Protein AF-A0A940V7K7-F1 (afdb_monomer_lite)

Structure (mmCIF, N/CA/C/O backbone):
data_AF-A0A940V7K7-F1
#
_entry.id   AF-A0A940V7K7-F1
#
loop_
_atom_site.group_PDB
_atom_site.id
_atom_site.type_symbol
_atom_site.label_atom_id
_atom_site.label_alt_id
_atom_site.label_comp_id
_atom_site.label_asym_id
_atom_site.label_entity_id
_atom_site.label_seq_id
_atom_site.pdbx_PDB_ins_code
_atom_site.Cartn_x
_atom_site.Cartn_y
_atom_site.Cartn_z
_atom_site.occupancy
_atom_site.B_iso_or_equiv
_atom_site.auth_seq_id
_atom_site.auth_comp_id
_atom_site.auth_asym_id
_atom_site.auth_atom_id
_atom_site.pdbx_PDB_model_num
ATOM 1 N N . MET A 1 1 ? -5.450 -32.738 -33.428 1.00 52.31 1 MET A N 1
ATOM 2 C CA . MET A 1 1 ? -4.298 -31.992 -32.887 1.00 52.31 1 MET A CA 1
ATOM 3 C C . MET A 1 1 ? -4.846 -30.734 -32.250 1.00 52.31 1 MET A C 1
ATOM 5 O O . MET A 1 1 ? -5.522 -29.985 -32.935 1.00 52.31 1 MET A O 1
ATOM 9 N N . LEU A 1 2 ? -4.676 -30.589 -30.939 1.00 58.28 2 LEU A N 1
ATOM 10 C CA . LEU A 1 2 ? -4.978 -29.365 -30.198 1.00 58.28 2 LEU A CA 1
ATOM 11 C C . LEU A 1 2 ? -3.648 -28.932 -29.584 1.00 58.28 2 LEU A C 1
ATOM 13 O O . LEU A 1 2 ? -3.225 -29.521 -28.585 1.00 58.28 2 LEU A O 1
ATOM 17 N N . GLU A 1 3 ? -2.966 -27.985 -30.232 1.00 64.94 3 GLU A N 1
ATOM 18 C CA . GLU A 1 3 ? -1.809 -27.290 -29.671 1.00 64.94 3 GLU A CA 1
ATOM 19 C C . GLU A 1 3 ? -2.180 -26.739 -28.286 1.00 64.94 3 GLU A C 1
ATOM 21 O O . GLU A 1 3 ? -3.115 -25.956 -28.130 1.00 64.94 3 GLU A O 1
ATOM 26 N N . GLN A 1 4 ? -1.475 -27.206 -27.259 1.00 57.16 4 GLN A N 1
ATOM 27 C CA . GLN A 1 4 ? -1.598 -26.685 -25.905 1.00 57.16 4 GLN A CA 1
ATOM 28 C C . GLN A 1 4 ? -0.791 -25.383 -25.832 1.00 57.16 4 GLN A C 1
ATOM 30 O O . GLN A 1 4 ? 0.439 -25.421 -25.888 1.00 57.16 4 GLN A O 1
ATOM 35 N N . GLU A 1 5 ? -1.473 -24.243 -25.717 1.00 66.19 5 GLU A N 1
ATOM 36 C CA . GLU A 1 5 ? -0.854 -22.946 -25.419 1.00 66.19 5 GLU A CA 1
ATOM 37 C C . GLU A 1 5 ? -0.015 -23.057 -24.127 1.00 66.19 5 GLU A C 1
ATOM 39 O O . GLU A 1 5 ? -0.525 -23.526 -23.099 1.00 66.19 5 GLU A O 1
ATOM 44 N N . PRO A 1 6 ? 1.271 -22.658 -24.123 1.00 62.56 6 PRO A N 1
ATOM 45 C CA . PRO A 1 6 ? 2.094 -22.736 -22.928 1.00 62.56 6 PRO A CA 1
ATOM 46 C C . PRO A 1 6 ? 1.543 -21.773 -21.874 1.00 62.56 6 PRO A C 1
ATOM 48 O O . PRO A 1 6 ? 1.437 -20.571 -22.105 1.00 62.56 6 PRO A O 1
ATOM 51 N N . MET A 1 7 ? 1.214 -22.320 -20.701 1.00 62.62 7 MET A N 1
ATOM 52 C CA . MET A 1 7 ? 0.778 -21.597 -19.505 1.00 62.62 7 MET A CA 1
ATOM 53 C C . MET A 1 7 ? 1.608 -20.322 -19.317 1.00 62.62 7 MET A C 1
ATOM 55 O O . MET A 1 7 ? 2.762 -20.378 -18.881 1.00 62.62 7 MET A O 1
ATOM 59 N N . THR A 1 8 ? 1.018 -19.171 -19.650 1.00 57.81 8 THR A N 1
ATOM 60 C CA . THR A 1 8 ? 1.623 -17.850 -19.484 1.00 57.81 8 THR A CA 1
ATOM 61 C C . THR A 1 8 ? 2.054 -17.712 -18.033 1.00 57.81 8 THR A C 1
ATOM 63 O O . THR A 1 8 ? 1.225 -17.610 -17.123 1.00 57.81 8 THR A O 1
ATOM 66 N N . ARG A 1 9 ? 3.365 -17.776 -17.799 1.00 59.75 9 ARG A N 1
ATOM 67 C CA . ARG A 1 9 ? 3.975 -17.574 -16.488 1.00 59.75 9 ARG A CA 1
ATOM 68 C C . ARG A 1 9 ? 3.543 -16.183 -16.040 1.00 59.75 9 ARG A C 1
ATOM 70 O O . ARG A 1 9 ? 4.029 -15.214 -16.610 1.00 59.75 9 ARG A O 1
ATOM 77 N N . ARG A 1 10 ? 2.584 -16.099 -15.100 1.00 59.56 10 ARG A N 1
ATOM 78 C CA . ARG A 1 10 ? 2.041 -14.827 -14.590 1.00 59.56 10 ARG A CA 1
ATOM 79 C C . ARG A 1 10 ? 3.200 -13.863 -14.406 1.00 59.56 10 ARG A C 1
ATOM 81 O O . ARG A 1 10 ? 4.102 -14.161 -13.616 1.00 59.56 10 ARG A O 1
ATOM 88 N N . GLU A 1 11 ? 3.192 -12.767 -15.162 1.00 58.28 11 GLU A N 1
ATOM 89 C CA . GLU A 1 11 ? 4.187 -11.720 -15.000 1.00 58.28 11 GLU A CA 1
ATOM 90 C C . GLU A 1 11 ? 4.235 -11.384 -13.514 1.00 58.28 11 GLU A C 1
ATOM 92 O O . GLU A 1 11 ? 3.206 -11.123 -12.879 1.00 58.28 11 GLU A O 1
ATOM 97 N N . ARG A 1 12 ? 5.422 -11.507 -12.914 1.00 58.31 12 ARG A N 1
ATOM 98 C CA . ARG A 1 12 ? 5.591 -11.105 -11.522 1.00 58.31 12 ARG A CA 1
ATOM 99 C C . ARG A 1 12 ? 5.233 -9.628 -11.488 1.00 58.31 12 ARG A C 1
ATOM 101 O O . ARG A 1 12 ? 5.968 -8.838 -12.070 1.00 58.31 12 ARG A O 1
ATOM 108 N N . ARG A 1 13 ? 4.120 -9.273 -10.834 1.00 66.12 13 ARG A N 1
ATOM 109 C CA . ARG A 1 13 ? 3.763 -7.876 -10.561 1.00 66.12 13 ARG A CA 1
ATOM 110 C C . ARG A 1 13 ? 4.959 -7.236 -9.857 1.00 66.12 13 ARG A C 1
ATOM 112 O O . ARG A 1 13 ? 5.194 -7.479 -8.675 1.00 66.12 13 ARG A O 1
ATOM 119 N N . ALA A 1 14 ? 5.766 -6.498 -10.608 1.00 68.25 14 ALA A N 1
ATOM 120 C CA . ALA A 1 14 ? 6.858 -5.720 -10.066 1.00 68.25 14 ALA A CA 1
ATOM 121 C C . ALA A 1 14 ? 6.253 -4.393 -9.618 1.00 68.25 14 ALA A C 1
ATOM 123 O O . ALA A 1 14 ? 5.822 -3.590 -10.440 1.00 68.25 14 ALA A O 1
ATOM 124 N N . PHE A 1 15 ? 6.176 -4.178 -8.307 1.00 78.25 15 PHE A N 1
ATOM 125 C CA . PHE A 1 15 ? 5.813 -2.869 -7.782 1.00 78.25 15 PHE A CA 1
ATOM 126 C C . PHE A 1 15 ? 6.947 -1.894 -8.101 1.00 78.25 15 PHE A C 1
ATOM 128 O O . PHE A 1 15 ? 8.093 -2.124 -7.690 1.00 78.25 15 PHE A O 1
ATOM 135 N N . THR A 1 16 ? 6.633 -0.830 -8.838 1.00 84.44 16 THR A N 1
ATOM 136 C CA . THR A 1 16 ? 7.573 0.264 -9.097 1.00 84.44 16 THR A CA 1
ATOM 137 C C . THR A 1 16 ? 7.959 0.931 -7.779 1.00 84.44 16 THR A C 1
ATOM 139 O O . THR A 1 16 ? 7.220 0.870 -6.792 1.00 84.44 16 THR A O 1
ATOM 142 N N . ASP A 1 17 ? 9.133 1.553 -7.722 1.00 83.56 17 ASP A N 1
ATOM 143 C CA . ASP A 1 17 ? 9.570 2.243 -6.504 1.00 83.56 17 ASP A CA 1
ATOM 144 C C . ASP A 1 17 ? 8.662 3.428 -6.156 1.00 83.56 17 ASP A C 1
ATOM 146 O O . ASP A 1 17 ? 8.418 3.693 -4.982 1.00 83.56 17 ASP A O 1
ATOM 150 N N . GLU A 1 18 ? 8.058 4.067 -7.156 1.00 85.19 18 GLU A N 1
ATOM 151 C CA . GLU A 1 18 ? 7.042 5.102 -6.955 1.00 85.19 18 GLU A CA 1
ATOM 152 C C . GLU A 1 18 ? 5.781 4.551 -6.273 1.00 85.19 18 GLU A C 1
ATOM 154 O O . GLU A 1 18 ? 5.327 5.103 -5.270 1.00 85.19 18 GLU A O 1
ATOM 159 N N . PHE A 1 19 ? 5.275 3.399 -6.734 1.00 86.06 19 PHE A N 1
ATOM 160 C CA . PHE A 1 19 ? 4.126 2.740 -6.112 1.00 86.06 19 PHE A CA 1
ATOM 161 C C . PHE A 1 19 ? 4.416 2.359 -4.656 1.00 86.06 19 PHE A C 1
ATOM 163 O O . PHE A 1 19 ? 3.583 2.565 -3.773 1.00 86.06 19 PHE A O 1
ATOM 170 N N . LYS A 1 20 ? 5.620 1.844 -4.374 1.00 86.69 20 LYS A N 1
ATOM 171 C CA . LYS A 1 20 ? 6.029 1.519 -2.999 1.00 86.69 20 LYS A CA 1
ATOM 172 C C . LYS A 1 20 ? 6.018 2.754 -2.103 1.00 86.69 20 LYS A C 1
ATOM 174 O O . LYS A 1 20 ? 5.463 2.696 -1.008 1.00 86.69 20 LYS A O 1
ATOM 179 N N . ASN A 1 21 ? 6.595 3.858 -2.577 1.00 88.44 21 ASN A N 1
ATOM 180 C CA . ASN A 1 21 ? 6.623 5.115 -1.835 1.00 88.44 21 ASN A CA 1
ATOM 181 C C . ASN A 1 21 ? 5.210 5.633 -1.551 1.00 88.44 21 ASN A C 1
ATOM 183 O O . ASN A 1 21 ? 4.931 6.007 -0.415 1.00 88.44 21 ASN A O 1
ATOM 187 N N . GLN A 1 22 ? 4.296 5.575 -2.525 1.00 89.56 22 GLN A N 1
ATOM 188 C CA . GLN A 1 22 ? 2.897 5.956 -2.306 1.00 89.56 22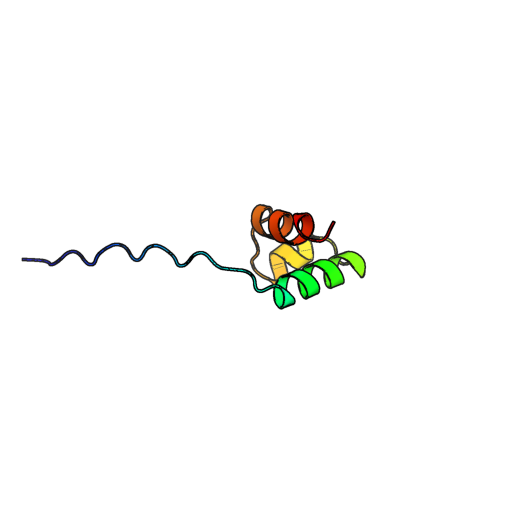 GLN A CA 1
ATOM 189 C C . GLN A 1 22 ? 2.227 5.107 -1.217 1.00 89.56 22 GLN A C 1
ATOM 191 O O . GLN A 1 22 ? 1.603 5.655 -0.309 1.00 89.56 22 GLN A O 1
ATOM 196 N N . MET A 1 23 ? 2.388 3.781 -1.248 1.00 89.00 23 MET A N 1
ATOM 197 C CA . MET A 1 23 ? 1.780 2.896 -0.244 1.00 89.00 23 MET A CA 1
ATOM 198 C C . MET A 1 23 ? 2.332 3.142 1.164 1.00 89.00 23 MET A C 1
ATOM 200 O O . MET A 1 23 ? 1.578 3.132 2.139 1.00 89.00 23 MET A O 1
ATOM 204 N N . VAL A 1 24 ? 3.641 3.381 1.287 1.00 86.50 24 VAL A N 1
ATOM 205 C CA . VAL A 1 24 ? 4.256 3.696 2.581 1.00 86.50 24 VAL A CA 1
ATOM 206 C C . VAL A 1 24 ? 3.836 5.081 3.065 1.00 86.50 24 VAL A C 1
ATOM 208 O O . VAL A 1 24 ? 3.532 5.226 4.244 1.00 86.50 24 VAL A O 1
ATOM 211 N N . GLN A 1 25 ? 3.726 6.079 2.186 1.00 90.06 25 GLN A N 1
ATOM 212 C CA . GLN A 1 25 ? 3.198 7.394 2.557 1.00 90.06 25 GLN A CA 1
ATOM 213 C C . GLN A 1 25 ? 1.758 7.308 3.070 1.00 90.06 25 GLN A C 1
ATOM 215 O O . GLN A 1 25 ? 1.441 7.936 4.074 1.00 90.06 25 GLN A O 1
ATOM 220 N N . LEU A 1 26 ? 0.888 6.509 2.442 1.00 90.00 26 LEU A N 1
ATOM 221 C CA . LEU A 1 26 ? -0.476 6.286 2.938 1.00 90.00 26 LEU A CA 1
ATOM 222 C C . LEU A 1 26 ? -0.473 5.710 4.358 1.00 90.00 26 LEU A C 1
ATOM 224 O O . LEU A 1 26 ? -1.237 6.164 5.209 1.00 90.00 26 LEU A O 1
ATOM 228 N N . TYR A 1 27 ? 0.419 4.757 4.625 1.00 88.56 27 TYR A N 1
ATOM 229 C CA . TYR A 1 27 ? 0.582 4.177 5.953 1.00 88.56 27 TYR A CA 1
ATOM 230 C C . TYR A 1 27 ? 1.133 5.184 6.975 1.00 88.56 27 TYR A C 1
ATOM 232 O O . TYR A 1 27 ? 0.595 5.300 8.075 1.00 88.56 27 TYR A O 1
ATOM 240 N N . LEU A 1 28 ? 2.157 5.961 6.601 1.00 88.19 28 LEU A N 1
ATOM 241 C CA . LEU A 1 28 ? 2.742 7.020 7.434 1.00 88.19 28 LEU A CA 1
ATOM 242 C C . LEU A 1 28 ? 1.743 8.143 7.742 1.00 88.19 28 LEU A C 1
ATOM 244 O O . LEU A 1 28 ? 1.762 8.692 8.839 1.00 88.19 28 LEU A O 1
ATOM 248 N N . ASN A 1 29 ? 0.827 8.434 6.817 1.00 90.44 29 ASN A N 1
ATOM 249 C CA . ASN A 1 29 ? -0.282 9.370 7.014 1.00 90.44 29 ASN A CA 1
ATOM 250 C C . ASN A 1 29 ? -1.385 8.826 7.949 1.00 90.44 29 ASN A C 1
ATOM 252 O O . ASN A 1 29 ? -2.418 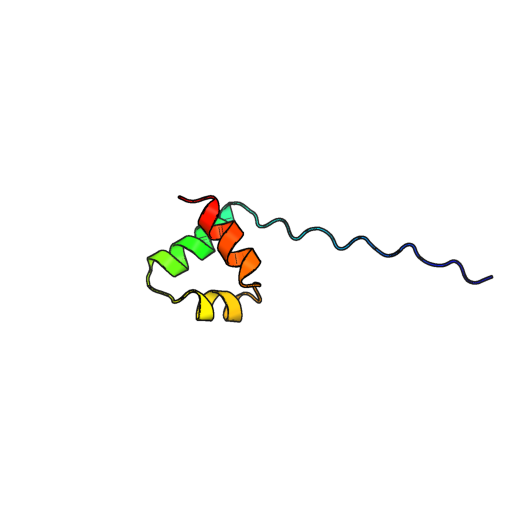9.470 8.121 1.00 90.44 29 ASN A O 1
ATOM 256 N N . GLY A 1 30 ? -1.195 7.648 8.554 1.00 88.56 30 GLY A N 1
ATOM 257 C CA . GLY A 1 30 ? -2.115 7.060 9.527 1.00 88.56 30 GLY A CA 1
ATOM 258 C C . GLY A 1 30 ? -3.209 6.185 8.916 1.00 88.56 30 GLY A C 1
ATOM 259 O O . GLY A 1 30 ? -4.077 5.704 9.647 1.00 88.56 30 GLY A O 1
ATOM 260 N N . LYS A 1 31 ? -3.181 5.932 7.599 1.00 89.81 31 LYS A N 1
ATOM 261 C CA . LYS A 1 31 ? -4.127 5.005 6.970 1.00 89.81 31 LYS A CA 1
ATOM 262 C C . LYS A 1 31 ? -3.750 3.572 7.375 1.00 89.81 31 LYS A C 1
ATOM 264 O O . LYS A 1 31 ? -2.609 3.150 7.172 1.00 89.81 31 LYS A O 1
ATOM 269 N N . PRO A 1 32 ? -4.671 2.791 7.960 1.00 89.88 32 PRO A N 1
ATOM 270 C CA . PRO A 1 32 ? -4.341 1.452 8.416 1.00 89.88 32 PRO A CA 1
ATOM 271 C C . PRO A 1 32 ? -4.031 0.546 7.223 1.00 89.88 32 PRO A C 1
ATOM 273 O O . PRO A 1 32 ? -4.709 0.582 6.197 1.00 89.88 32 PRO A O 1
ATOM 276 N N . ARG A 1 33 ? -3.047 -0.345 7.387 1.00 88.31 33 ARG A N 1
ATOM 277 C CA . ARG A 1 33 ? -2.632 -1.299 6.342 1.00 88.31 33 ARG A CA 1
ATOM 278 C C . ARG A 1 33 ? -3.797 -2.067 5.709 1.00 88.31 33 ARG A C 1
ATOM 280 O O . ARG A 1 33 ? -3.755 -2.348 4.524 1.00 88.31 33 ARG A O 1
ATOM 287 N N . ALA A 1 34 ? -4.833 -2.402 6.483 1.00 88.81 34 ALA A N 1
ATOM 288 C CA . ALA A 1 34 ? -5.978 -3.176 6.005 1.00 88.81 34 ALA A CA 1
ATOM 289 C C . ALA A 1 34 ? -6.818 -2.418 4.962 1.00 88.81 34 ALA A C 1
ATOM 291 O O . ALA A 1 34 ? -7.308 -3.035 4.019 1.00 88.81 34 ALA A O 1
ATOM 292 N N . GLU A 1 35 ? -6.942 -1.097 5.113 1.00 91.44 35 GLU A N 1
ATOM 293 C CA . GLU A 1 35 ? -7.605 -0.226 4.136 1.00 91.44 35 GLU A CA 1
ATOM 294 C C . GLU A 1 35 ? -6.778 -0.149 2.853 1.00 91.44 35 GLU 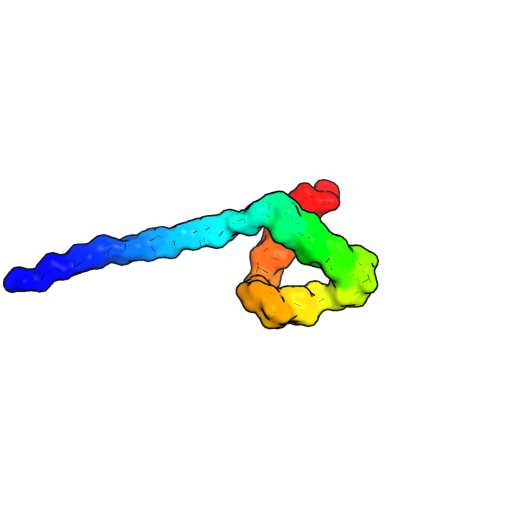A C 1
ATOM 296 O O . GLU A 1 35 ? -7.306 -0.384 1.774 1.00 91.44 35 GLU A O 1
ATOM 301 N N . ILE A 1 36 ? -5.463 0.070 2.973 1.00 90.12 36 ILE A N 1
ATOM 302 C CA . ILE A 1 36 ? -4.541 0.128 1.825 1.00 90.12 36 ILE A CA 1
ATOM 303 C C . ILE A 1 36 ? -4.546 -1.207 1.060 1.00 90.12 36 ILE A C 1
ATOM 305 O O . ILE A 1 36 ? -4.589 -1.246 -0.163 1.00 90.12 36 ILE A O 1
ATOM 309 N N . ILE A 1 37 ? -4.547 -2.329 1.779 1.00 89.56 37 ILE A N 1
ATOM 310 C CA . ILE A 1 37 ? -4.602 -3.672 1.193 1.00 89.56 37 ILE A CA 1
ATOM 311 C C . ILE A 1 37 ? -5.898 -3.875 0.397 1.00 89.56 37 ILE A C 1
ATOM 313 O O . ILE A 1 37 ? -5.842 -4.377 -0.722 1.00 89.56 37 ILE A O 1
ATOM 317 N N . LYS A 1 38 ? -7.049 -3.460 0.942 1.00 89.81 38 LYS A N 1
ATOM 318 C CA . LYS A 1 38 ? -8.348 -3.561 0.259 1.00 89.81 38 LYS A CA 1
ATOM 319 C C . LYS A 1 38 ? -8.465 -2.630 -0.944 1.00 89.81 38 LYS A C 1
ATOM 321 O O . LYS A 1 38 ? -8.930 -3.059 -1.991 1.00 89.81 38 LYS A O 1
ATOM 326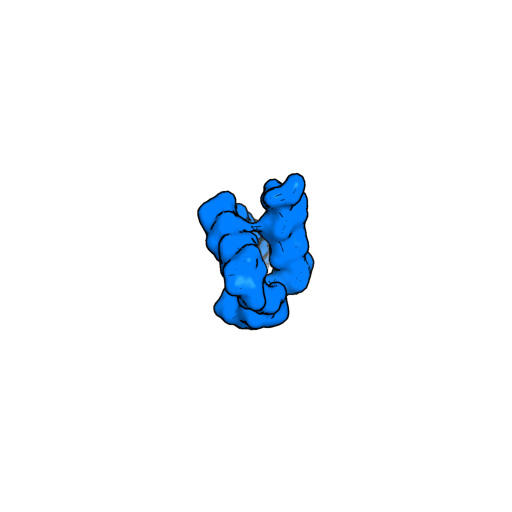 N N . GLU A 1 39 ? -8.072 -1.373 -0.789 1.00 89.50 39 GLU A N 1
ATOM 327 C CA . GLU A 1 39 ? -8.234 -0.329 -1.806 1.00 89.50 39 GLU A CA 1
ATOM 328 C C . GLU A 1 39 ? -7.392 -0.607 -3.057 1.00 89.50 39 GLU A C 1
ATOM 330 O O . GLU A 1 39 ? -7.829 -0.331 -4.171 1.00 89.50 39 GLU A O 1
ATOM 335 N N . TYR A 1 40 ? -6.215 -1.210 -2.877 1.00 88.56 40 TYR A N 1
ATOM 336 C CA . TYR A 1 40 ? -5.271 -1.494 -3.958 1.00 88.56 40 TYR A CA 1
ATOM 337 C C . TYR A 1 40 ? -5.216 -2.979 -4.361 1.00 88.56 40 TYR A C 1
ATOM 339 O O . TYR A 1 40 ? -4.313 -3.366 -5.104 1.00 88.56 40 TYR A O 1
ATOM 347 N N . ASP A 1 41 ? -6.146 -3.811 -3.871 1.00 86.94 41 ASP A N 1
ATOM 348 C CA . ASP A 1 41 ? -6.176 -5.272 -4.086 1.00 86.94 41 ASP A CA 1
ATOM 349 C C . ASP A 1 41 ? -4.790 -5.916 -3.860 1.00 86.94 41 ASP A C 1
ATOM 351 O O . ASP A 1 41 ? -4.260 -6.712 -4.643 1.00 86.94 41 ASP A O 1
ATOM 355 N N . LEU A 1 42 ? -4.125 -5.483 -2.787 1.00 85.25 42 LEU A N 1
ATOM 356 C CA . LEU A 1 42 ? -2.819 -6.000 -2.412 1.00 85.25 42 LEU A CA 1
ATOM 357 C C . LEU A 1 42 ? -3.010 -7.226 -1.530 1.00 85.25 42 LEU A C 1
ATOM 359 O O . LEU A 1 42 ? -3.905 -7.298 -0.697 1.00 85.25 42 LEU A O 1
ATOM 363 N N . SER A 1 43 ? -2.107 -8.191 -1.654 1.00 87.19 43 SER A N 1
ATOM 364 C CA . SER A 1 43 ? -1.982 -9.227 -0.632 1.00 87.19 43 SER A CA 1
ATOM 365 C C . SER A 1 43 ? -1.250 -8.665 0.589 1.00 87.19 43 SER A C 1
ATOM 367 O O . SER A 1 43 ? -0.335 -7.849 0.450 1.00 87.19 43 SER A O 1
ATOM 369 N N . SER A 1 44 ? -1.570 -9.159 1.787 1.00 85.50 44 SER A N 1
ATOM 370 C CA . SER A 1 44 ? -0.825 -8.850 3.016 1.00 85.50 44 SER A CA 1
ATOM 371 C C . 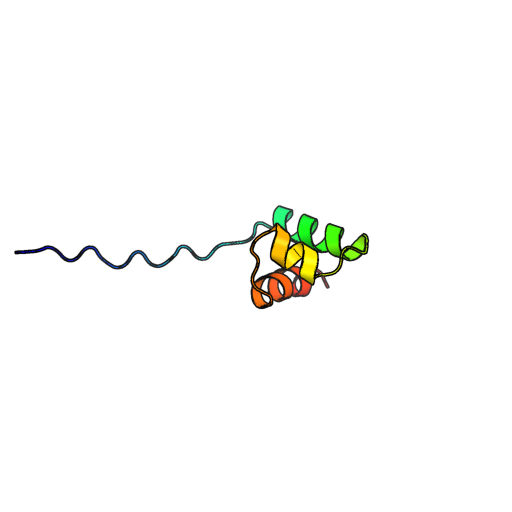SER A 1 44 ? 0.686 -9.058 2.849 1.00 85.50 44 SER A C 1
ATOM 373 O O . SER A 1 44 ? 1.485 -8.257 3.334 1.00 85.50 44 SER A O 1
ATOM 375 N N . SER A 1 45 ? 1.090 -10.093 2.103 1.00 85.00 45 SER A N 1
ATOM 376 C CA . SER A 1 45 ? 2.498 -10.364 1.785 1.00 85.00 45 SER A CA 1
ATOM 377 C C . SER A 1 45 ? 3.104 -9.304 0.862 1.0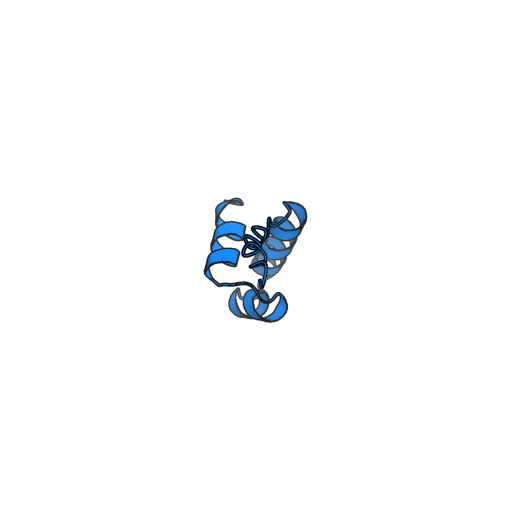0 85.00 45 SER A C 1
ATOM 379 O O . SER A 1 45 ? 4.270 -8.952 1.012 1.00 85.00 45 SER A O 1
ATOM 381 N N . ALA A 1 46 ? 2.319 -8.767 -0.076 1.00 84.38 46 ALA A N 1
ATOM 382 C CA . ALA A 1 46 ? 2.766 -7.710 -0.977 1.00 84.38 46 ALA A CA 1
ATOM 383 C C . ALA A 1 46 ? 3.014 -6.404 -0.213 1.00 84.38 46 ALA A C 1
ATOM 385 O O . ALA A 1 46 ? 4.068 -5.796 -0.380 1.00 84.38 46 ALA A O 1
ATOM 386 N N . PHE A 1 47 ? 2.101 -6.021 0.685 1.00 86.12 47 PHE A N 1
ATOM 387 C CA . PHE A 1 47 ? 2.280 -4.842 1.535 1.00 86.12 47 PHE A CA 1
ATOM 388 C C . PHE A 1 47 ? 3.518 -4.967 2.439 1.00 86.12 47 PHE A C 1
ATOM 390 O O . PHE A 1 47 ? 4.268 -4.007 2.598 1.00 86.12 47 PHE A O 1
ATOM 397 N N . TYR A 1 48 ? 3.795 -6.167 2.960 1.00 85.19 48 TYR A N 1
ATOM 398 C CA . TYR A 1 48 ? 5.009 -6.427 3.738 1.00 85.19 48 TYR A CA 1
ATOM 399 C C . TYR A 1 48 ? 6.295 -6.248 2.914 1.00 85.19 48 TYR A C 1
ATOM 401 O O . TYR A 1 48 ? 7.247 -5.642 3.393 1.00 85.19 48 TYR A O 1
ATOM 409 N N . ILE A 1 49 ? 6.320 -6.703 1.655 1.00 84.12 49 ILE A N 1
ATOM 410 C CA . ILE A 1 49 ? 7.457 -6.488 0.738 1.00 84.12 49 ILE A CA 1
ATOM 411 C C . ILE A 1 49 ? 7.652 -4.996 0.430 1.00 84.12 49 ILE A C 1
ATOM 413 O O . ILE A 1 49 ? 8.785 -4.533 0.297 1.00 84.12 49 ILE A O 1
ATOM 417 N N . ILE A 1 50 ? 6.552 -4.251 0.305 1.00 83.56 50 ILE A N 1
ATOM 418 C CA . ILE A 1 50 ? 6.559 -2.811 0.035 1.00 83.56 50 ILE A CA 1
ATOM 419 C C . ILE A 1 50 ? 7.113 -2.030 1.239 1.00 83.56 50 ILE A C 1
ATOM 421 O O . ILE A 1 50 ? 7.986 -1.186 1.055 1.00 83.56 50 ILE A O 1
ATOM 425 N N . GLN A 1 51 ? 6.672 -2.348 2.460 1.00 77.25 51 GLN A N 1
ATOM 426 C CA . GLN A 1 51 ? 7.185 -1.731 3.690 1.00 77.25 51 GLN A CA 1
ATOM 427 C C . GLN A 1 51 ? 8.621 -2.152 4.024 1.00 77.25 51 GLN A C 1
ATOM 429 O O . GLN A 1 51 ? 9.430 -1.309 4.394 1.00 77.25 51 GLN A O 1
ATOM 434 N N . GLY A 1 52 ? 8.964 -3.434 3.870 1.00 72.94 52 GLY A N 1
ATOM 435 C CA . GLY A 1 52 ? 10.260 -3.983 4.284 1.00 72.94 52 GLY A CA 1
ATOM 436 C C . GLY A 1 52 ? 11.466 -3.492 3.476 1.00 72.94 52 GLY A C 1
ATOM 437 O O . GLY A 1 52 ? 12.595 -3.737 3.881 1.00 72.94 52 GLY A O 1
ATOM 438 N N . LYS A 1 53 ? 11.250 -2.806 2.344 1.00 60.12 53 LYS A N 1
ATOM 439 C CA . LYS A 1 53 ? 12.311 -2.134 1.570 1.00 60.12 53 LYS A CA 1
ATOM 440 C C . LYS A 1 53 ? 12.522 -0.664 1.944 1.00 60.12 53 LYS A C 1
ATOM 442 O O . LYS A 1 53 ? 13.469 -0.073 1.435 1.00 60.12 53 LYS A O 1
ATOM 447 N N . LEU A 1 54 ? 11.649 -0.073 2.763 1.00 56.28 54 LEU A N 1
ATOM 448 C CA . LEU A 1 54 ? 11.674 1.358 3.089 1.00 56.28 54 LEU A CA 1
ATOM 449 C C . LEU A 1 54 ? 12.141 1.658 4.524 1.00 56.28 54 LEU A C 1
ATOM 451 O O . LEU A 1 54 ? 11.974 2.785 4.984 1.00 56.28 54 LEU A O 1
ATOM 455 N N . ASN A 1 55 ? 12.696 0.659 5.217 1.00 50.19 55 ASN A N 1
ATOM 456 C CA . ASN A 1 55 ? 13.105 0.728 6.619 1.00 50.19 55 ASN A CA 1
ATOM 457 C C . ASN A 1 55 ? 14.607 0.512 6.795 1.00 50.19 55 ASN A C 1
ATOM 459 O O . ASN A 1 55 ? 15.175 -0.283 6.013 1.00 50.19 55 ASN A O 1
#

Radius of gyration: 15.74 Å; chains: 1; bounding box: 22×41×42 Å

Sequence (55 aa):
MLEQEPMTRRERRAFTDEFKNQMVQLYLNGKPRAEIIKEYDLSSSAFYIIQGKLN

Secondary structure (DSSP, 8-state):
----------------HHHHHHHHHHHHTT--HHHHHHHTT--HHHHHHHHHT--

Foldseek 3Di:
DDDDDPDDPPDDPDQDLVNLVVLVVCVVVVNDPVCSCVVVVHDPVRNCVSVVVVD

pLDDT: mean 78.39, std 13.01, range [50.19, 91.44]